Protein AF-A0A200PPF2-F1 (afdb_monomer_lite)

Foldseek 3Di:
DVVLVVVCVVLDQQPRADVVGDHLVNLLVVLVVVVVVVLVCLVVQVVHPPPDRDSDDDDDDDDFQSNVLSNVCNLVVNDSVVSRVDDGDDVVDDWDFDQDPPRRTDIDDPPDPDDDDD

Secondary structure (DSSP, 8-state):
-HHHHHHHHHHHHHH---TTS--HHHHHHHHHHHHHHHHHHHHTTTTS-TT---S---------HHHHHHHHHHHHT--HHHHHHPPPPPTT---EEEE-GGG-EEEE--SS------

InterPro domains:
  IPR013078 Histidine phosphatase superfamily, clade-1 [PF00300] (15-98)
  IPR029033 Histidine phosphatase superfamily [G3DSA:3.40.50.1240] (3-109)
  IPR029033 Histidine phosphatase superfamily [SSF53254] (8-103)
  IPR052765 Phosphoglycerate Mutase-Related [PTHR46192] (1-106)

Structure (mmCIF, N/CA/C/O backbone):
data_AF-A0A200PPF2-F1
#
_entry.id   AF-A0A200PPF2-F1
#
loop_
_atom_site.group_PDB
_atom_site.id
_atom_site.type_symbol
_atom_site.label_atom_id
_atom_site.label_alt_id
_atom_site.label_comp_id
_atom_site.label_asym_id
_atom_site.label_entity_id
_atom_site.label_seq_id
_atom_site.pdbx_PDB_ins_code
_atom_site.Cartn_x
_atom_site.Cartn_y
_atom_site.Cartn_z
_atom_site.occupancy
_atom_site.B_iso_or_equiv
_atom_site.auth_seq_id
_atom_site.auth_comp_id
_atom_site.auth_asym_id
_atom_site.auth_atom_id
_atom_site.pdbx_PDB_model_num
ATOM 1 N N . MET A 1 1 ? 17.476 10.120 -19.558 1.00 60.03 1 MET A N 1
ATOM 2 C CA . MET A 1 1 ? 16.113 9.885 -20.092 1.00 60.03 1 MET A CA 1
ATOM 3 C C . MET A 1 1 ? 15.956 8.636 -20.979 1.00 60.03 1 MET A C 1
ATOM 5 O O . MET A 1 1 ? 15.145 7.787 -20.629 1.00 60.03 1 MET A O 1
ATOM 9 N N . ARG A 1 2 ? 16.671 8.467 -22.114 1.00 66.75 2 ARG A N 1
ATOM 10 C CA . ARG A 1 2 ? 16.502 7.268 -22.987 1.00 66.75 2 ARG A CA 1
ATOM 11 C C . ARG A 1 2 ? 16.983 5.960 -22.341 1.00 66.75 2 ARG A C 1
ATOM 13 O O . ARG A 1 2 ? 16.268 4.966 -22.406 1.00 66.75 2 ARG A O 1
ATOM 20 N N . VAL A 1 3 ? 18.142 5.983 -21.677 1.00 74.00 3 VAL A N 1
ATOM 21 C CA . VAL A 1 3 ? 18.715 4.805 -20.996 1.00 74.00 3 VAL A CA 1
ATOM 22 C C . VAL A 1 3 ? 17.845 4.370 -19.814 1.00 74.00 3 VAL A C 1
ATOM 24 O O . VAL A 1 3 ? 17.480 3.208 -19.718 1.00 74.00 3 VAL A O 1
ATOM 27 N N . GLU A 1 4 ? 17.413 5.304 -18.964 1.00 73.88 4 GLU A N 1
ATOM 28 C CA . GLU A 1 4 ? 16.545 5.002 -17.811 1.00 73.88 4 GLU A CA 1
ATOM 29 C C . GLU A 1 4 ? 15.194 4.429 -18.241 1.00 73.88 4 GLU A C 1
ATOM 31 O O . GLU A 1 4 ? 14.691 3.495 -17.625 1.00 73.88 4 GLU A O 1
ATOM 36 N N . LYS A 1 5 ? 14.610 4.949 -19.330 1.00 75.44 5 LYS A N 1
ATOM 37 C CA . LYS A 1 5 ? 13.353 4.422 -19.870 1.00 75.44 5 LYS A CA 1
ATOM 38 C C . LYS A 1 5 ? 13.526 2.996 -20.397 1.00 75.44 5 LYS A C 1
ATOM 40 O O . LYS A 1 5 ? 12.653 2.171 -20.151 1.00 75.44 5 LYS A O 1
ATOM 45 N N . ALA A 1 6 ? 14.642 2.698 -21.067 1.00 79.44 6 ALA A N 1
ATOM 46 C CA . ALA A 1 6 ? 14.958 1.348 -21.533 1.00 79.44 6 ALA A CA 1
ATOM 47 C C . ALA A 1 6 ? 15.174 0.377 -20.361 1.00 79.44 6 ALA A C 1
ATOM 49 O O . ALA A 1 6 ? 14.581 -0.698 -20.337 1.00 79.44 6 ALA A O 1
ATOM 50 N N . MET A 1 7 ? 15.933 0.790 -19.344 1.00 80.56 7 MET A N 1
ATOM 51 C CA . MET A 1 7 ? 16.156 -0.010 -18.136 1.00 80.56 7 MET A CA 1
ATOM 52 C C . MET A 1 7 ? 14.847 -0.250 -17.373 1.00 80.56 7 MET A C 1
ATOM 54 O O . MET A 1 7 ? 14.571 -1.366 -16.949 1.00 80.56 7 MET A O 1
ATOM 58 N N . ARG A 1 8 ? 13.976 0.757 -17.263 1.00 81.88 8 ARG A N 1
ATOM 59 C CA . ARG A 1 8 ? 12.661 0.606 -16.626 1.00 81.88 8 ARG A CA 1
ATOM 60 C C . ARG A 1 8 ? 11.738 -0.364 -17.367 1.00 81.88 8 ARG A C 1
ATOM 62 O O . ARG A 1 8 ? 10.916 -1.011 -16.729 1.00 81.88 8 ARG A O 1
ATOM 69 N N . ILE A 1 9 ? 11.850 -0.448 -18.692 1.00 82.19 9 ILE A N 1
ATOM 70 C CA . ILE A 1 9 ? 11.124 -1.447 -19.487 1.00 82.19 9 ILE A CA 1
ATOM 71 C C . ILE A 1 9 ? 11.708 -2.843 -19.239 1.00 82.19 9 ILE A C 1
ATOM 73 O O . ILE A 1 9 ? 10.944 -3.785 -19.078 1.00 82.19 9 ILE A O 1
ATOM 77 N N . LEU A 1 10 ? 13.036 -2.962 -19.151 1.00 85.06 10 LEU A N 1
ATOM 78 C CA . LEU A 1 10 ? 13.722 -4.236 -18.926 1.00 85.06 10 LEU A CA 1
ATOM 79 C C . LEU A 1 10 ? 13.427 -4.844 -17.545 1.00 85.06 10 LEU A C 1
ATOM 81 O O . LEU A 1 10 ? 13.129 -6.029 -17.453 1.00 85.06 10 LEU A O 1
ATOM 85 N N . TYR A 1 11 ? 13.509 -4.044 -16.478 1.00 84.56 11 TYR A N 1
ATOM 86 C CA . TYR A 1 11 ? 13.336 -4.515 -15.094 1.00 84.56 11 TYR A CA 1
ATOM 87 C C . TYR A 1 11 ? 11.889 -4.445 -14.587 1.00 84.56 11 TYR A C 1
ATOM 89 O O . TYR A 1 11 ? 11.590 -4.949 -13.505 1.00 84.56 11 TYR A O 1
ATOM 97 N N . GLY A 1 12 ? 10.992 -3.803 -15.334 1.00 87.12 12 GLY A N 1
ATOM 98 C CA . GLY A 1 12 ? 9.626 -3.545 -14.893 1.00 87.12 12 GLY A CA 1
ATOM 99 C C . GLY A 1 12 ? 9.516 -2.366 -13.921 1.00 87.12 12 GLY A C 1
ATOM 100 O O . GLY A 1 12 ? 10.476 -1.906 -13.296 1.00 87.12 12 GLY A O 1
ATOM 101 N N . ARG A 1 13 ? 8.298 -1.838 -13.785 1.00 86.69 13 ARG A N 1
ATOM 102 C CA . ARG A 1 13 ? 8.007 -0.652 -12.961 1.00 86.69 13 ARG A CA 1
ATOM 103 C C . ARG A 1 13 ? 8.113 -0.944 -11.469 1.00 86.69 13 ARG A C 1
ATOM 105 O O . ARG A 1 13 ? 8.259 0.005 -10.704 1.00 86.69 13 ARG A O 1
ATOM 112 N N . PHE A 1 14 ? 7.987 -2.209 -11.072 1.00 92.62 14 PHE A N 1
ATOM 113 C CA . PHE A 1 14 ? 8.040 -2.596 -9.668 1.00 92.62 14 PHE A CA 1
ATOM 114 C C . PHE A 1 14 ? 9.476 -2.673 -9.129 1.00 92.62 14 PHE A C 1
ATOM 116 O O . PHE A 1 14 ? 9.763 -2.112 -8.072 1.00 92.62 14 PHE A O 1
ATOM 123 N N . PHE A 1 15 ? 10.384 -3.308 -9.877 1.00 93.69 15 PHE A N 1
ATOM 124 C CA . PHE A 1 15 ? 11.761 -3.556 -9.435 1.00 93.69 15 PHE A CA 1
ATOM 125 C C . PHE A 1 15 ? 12.758 -2.481 -9.862 1.00 93.69 15 PHE A C 1
ATOM 127 O O . PHE A 1 15 ? 13.824 -2.364 -9.261 1.00 93.69 15 PHE A O 1
ATOM 134 N N . TYR A 1 16 ? 12.446 -1.683 -10.888 1.00 92.31 16 TYR A N 1
ATOM 135 C CA . TYR A 1 16 ? 13.377 -0.657 -11.339 1.00 92.31 16 TYR A CA 1
ATOM 136 C C . TYR A 1 16 ? 13.610 0.409 -10.262 1.00 92.31 16 TYR A C 1
ATOM 138 O O . TYR A 1 16 ? 12.676 1.078 -9.813 1.00 92.31 16 TYR A O 1
ATOM 146 N N . ARG A 1 17 ? 14.881 0.596 -9.898 1.00 91.62 17 ARG A N 1
ATOM 147 C CA . ARG A 1 17 ? 15.349 1.610 -8.954 1.00 91.62 17 ARG A CA 1
ATOM 148 C C . ARG A 1 17 ? 16.050 2.734 -9.710 1.00 91.62 17 ARG A C 1
ATOM 150 O O . ARG A 1 17 ? 17.009 2.492 -10.440 1.00 91.62 17 ARG A O 1
ATOM 157 N N . PHE A 1 18 ? 15.580 3.966 -9.529 1.00 87.19 18 PHE A N 1
ATOM 158 C CA . PHE A 1 18 ? 16.268 5.137 -10.079 1.00 87.19 18 PHE A CA 1
ATOM 159 C C . PHE A 1 18 ? 17.603 5.375 -9.354 1.00 87.19 18 PHE A C 1
ATOM 161 O O . PHE A 1 18 ? 17.700 5.064 -8.163 1.00 87.19 18 PHE A O 1
ATOM 168 N N . PRO A 1 19 ? 18.621 5.956 -10.021 1.00 90.50 19 PRO A N 1
ATOM 169 C CA . PRO A 1 19 ? 19.851 6.376 -9.351 1.00 90.50 19 PRO A CA 1
ATOM 170 C C . PRO A 1 19 ? 19.535 7.277 -8.151 1.00 90.50 19 PRO A C 1
ATOM 172 O O . PRO A 1 19 ? 18.794 8.247 -8.292 1.00 90.50 19 PRO A O 1
ATOM 175 N N . ASN A 1 20 ? 20.062 6.933 -6.971 1.00 90.44 20 ASN A N 1
ATOM 176 C CA . ASN A 1 20 ? 19.784 7.598 -5.684 1.00 90.44 20 ASN A CA 1
ATOM 177 C C . ASN A 1 20 ? 18.301 7.636 -5.263 1.00 90.44 20 ASN A C 1
ATOM 179 O O . ASN A 1 20 ? 17.946 8.330 -4.315 1.00 90.44 20 ASN A O 1
ATOM 183 N N . GLY A 1 21 ? 17.435 6.901 -5.960 1.00 89.94 21 GLY A N 1
ATOM 184 C CA . GLY A 1 21 ? 16.018 6.785 -5.659 1.00 89.94 21 GLY A CA 1
ATOM 185 C C . GLY A 1 21 ? 15.665 5.424 -5.077 1.00 89.94 21 GLY A C 1
ATOM 186 O O . GLY A 1 21 ? 16.523 4.649 -4.642 1.00 89.94 21 GLY A O 1
ATOM 187 N N . GLU A 1 22 ? 14.372 5.133 -5.119 1.00 92.12 22 GLU A N 1
ATOM 188 C CA . GLU A 1 22 ? 13.776 3.903 -4.614 1.00 92.12 22 GLU A CA 1
ATOM 189 C C . GLU A 1 22 ? 12.965 3.214 -5.711 1.00 92.12 22 GLU A C 1
ATOM 191 O O . GLU A 1 22 ? 12.452 3.855 -6.634 1.00 92.12 22 GLU A O 1
ATOM 196 N N . SER A 1 23 ? 12.868 1.895 -5.608 1.00 94.62 23 SER A N 1
ATOM 197 C CA . SER A 1 23 ? 11.953 1.067 -6.388 1.00 94.62 23 SER A CA 1
ATOM 198 C C . SER A 1 23 ? 10.601 0.943 -5.681 1.00 94.62 23 SER A C 1
ATOM 200 O O . SER A 1 23 ? 10.465 1.245 -4.494 1.00 94.62 23 SER A O 1
ATOM 202 N N . ALA A 1 24 ? 9.577 0.458 -6.385 1.00 94.81 24 ALA A N 1
ATOM 203 C CA . ALA A 1 24 ? 8.304 0.152 -5.732 1.00 94.81 24 ALA A CA 1
ATOM 204 C C . ALA A 1 24 ? 8.429 -1.031 -4.754 1.00 94.81 24 ALA A C 1
ATOM 206 O O . ALA A 1 24 ? 7.665 -1.095 -3.793 1.00 94.81 24 ALA A O 1
ATOM 207 N N . ALA A 1 25 ? 9.399 -1.927 -4.968 1.00 95.88 25 ALA A N 1
ATOM 208 C CA . ALA A 1 25 ? 9.737 -2.991 -4.027 1.00 95.88 25 ALA A CA 1
ATOM 209 C C . ALA A 1 25 ? 10.264 -2.430 -2.693 1.00 95.88 25 ALA A C 1
ATOM 211 O O . ALA A 1 25 ? 9.773 -2.822 -1.639 1.00 95.88 25 ALA A O 1
ATOM 212 N N . ASP A 1 26 ? 11.151 -1.427 -2.729 1.00 96.06 26 ASP A N 1
ATOM 213 C CA . ASP A 1 26 ? 11.629 -0.752 -1.509 1.00 96.06 26 ASP A CA 1
ATOM 214 C C . ASP A 1 26 ? 10.456 -0.119 -0.722 1.00 96.06 26 ASP A C 1
ATOM 216 O O . ASP A 1 26 ? 10.399 -0.161 0.510 1.00 96.06 26 ASP A O 1
ATOM 220 N N . VAL A 1 27 ? 9.472 0.441 -1.439 1.00 95.75 27 VAL A N 1
ATOM 221 C CA . VAL A 1 27 ? 8.244 0.993 -0.838 1.00 95.75 27 VAL A CA 1
ATOM 222 C C . VAL A 1 27 ? 7.361 -0.119 -0.258 1.00 95.75 27 VAL A C 1
ATOM 224 O O . VAL A 1 27 ? 6.754 0.070 0.796 1.00 95.75 27 VAL A O 1
ATOM 227 N N . TYR A 1 28 ? 7.283 -1.278 -0.916 1.00 96.38 28 TYR A N 1
ATOM 228 C CA . TYR A 1 28 ? 6.482 -2.427 -0.481 1.00 96.38 28 TYR A CA 1
ATOM 229 C C . TYR A 1 28 ? 6.936 -2.961 0.883 1.00 96.38 28 TYR A C 1
ATOM 231 O O . TYR A 1 28 ? 6.095 -3.262 1.741 1.00 96.38 28 TYR A O 1
ATOM 239 N N . ASP A 1 29 ? 8.245 -3.007 1.123 1.00 95.62 29 ASP A N 1
ATOM 240 C CA . ASP A 1 29 ? 8.803 -3.427 2.411 1.00 95.62 29 ASP A CA 1
ATOM 241 C C . ASP A 1 29 ? 8.415 -2.455 3.533 1.00 95.62 29 ASP A C 1
ATOM 243 O O . ASP A 1 29 ? 7.930 -2.871 4.588 1.00 95.62 29 ASP A O 1
ATOM 247 N N . ARG A 1 30 ? 8.491 -1.142 3.286 1.00 95.31 30 ARG A N 1
ATOM 248 C CA . ARG A 1 30 ? 8.059 -0.136 4.273 1.00 95.31 30 ARG A CA 1
ATOM 249 C C . ARG A 1 30 ? 6.564 -0.177 4.555 1.00 95.31 30 ARG A C 1
ATOM 251 O O . ARG A 1 30 ? 6.144 -0.055 5.703 1.00 95.31 30 ARG A O 1
ATOM 258 N N . ILE A 1 31 ? 5.756 -0.373 3.517 1.00 95.69 31 ILE A N 1
ATOM 259 C CA . ILE A 1 31 ? 4.306 -0.529 3.655 1.00 95.69 31 ILE A CA 1
ATOM 260 C C . ILE A 1 31 ? 3.960 -1.776 4.473 1.00 95.69 31 ILE A C 1
ATOM 262 O O . ILE A 1 31 ? 2.975 -1.765 5.213 1.00 95.69 31 ILE A O 1
ATOM 266 N N . THR A 1 32 ? 4.769 -2.835 4.385 1.00 94.75 32 THR A N 1
ATOM 267 C CA . THR A 1 32 ? 4.587 -4.035 5.207 1.00 94.75 32 THR A CA 1
ATOM 268 C C . THR A 1 32 ? 4.729 -3.716 6.692 1.00 94.75 32 THR A C 1
ATOM 270 O O . THR A 1 32 ? 3.805 -4.024 7.446 1.00 94.75 32 THR A O 1
ATOM 273 N N . GLY A 1 33 ? 5.803 -3.023 7.082 1.00 94.81 33 GLY A N 1
ATOM 274 C CA . GLY A 1 33 ? 5.997 -2.588 8.468 1.00 94.81 33 GLY A CA 1
ATOM 275 C C . GLY A 1 33 ? 4.902 -1.628 8.941 1.00 94.81 33 GLY A C 1
ATOM 276 O O . GLY A 1 33 ? 4.295 -1.850 9.986 1.00 94.81 33 GLY A O 1
ATOM 277 N N . PHE A 1 34 ? 4.560 -0.619 8.130 1.00 93.75 34 PHE A N 1
ATOM 278 C CA . PHE A 1 34 ? 3.476 0.320 8.442 1.00 93.75 34 PHE A CA 1
ATOM 279 C C . PHE A 1 34 ? 2.151 -0.394 8.740 1.00 93.75 34 PHE A C 1
ATOM 281 O O . PHE A 1 34 ? 1.486 -0.079 9.724 1.00 93.75 34 PHE A O 1
ATOM 288 N N . ARG A 1 35 ? 1.767 -1.372 7.911 1.00 91.44 35 ARG A N 1
ATOM 289 C CA . ARG A 1 35 ? 0.512 -2.118 8.076 1.00 91.44 35 ARG A CA 1
ATOM 290 C C . ARG A 1 35 ? 0.478 -2.899 9.391 1.00 91.44 35 ARG A C 1
ATOM 292 O O . ARG A 1 35 ? -0.570 -2.965 10.028 1.00 91.44 35 ARG A O 1
ATOM 299 N N . GLU A 1 36 ? 1.595 -3.511 9.770 1.00 92.56 36 GLU A N 1
ATOM 300 C CA . GLU A 1 36 ? 1.709 -4.288 11.008 1.00 92.56 36 GLU A CA 1
ATOM 301 C C . GLU A 1 36 ? 1.599 -3.387 12.238 1.00 92.56 36 GLU A C 1
ATOM 303 O O . GLU A 1 36 ? 0.791 -3.668 13.124 1.00 92.56 36 GLU A O 1
ATOM 308 N N . THR A 1 37 ? 2.317 -2.261 12.249 1.00 93.50 37 THR A N 1
ATOM 309 C CA . THR A 1 37 ? 2.220 -1.270 13.330 1.00 93.50 37 THR A CA 1
ATOM 310 C C . THR A 1 37 ? 0.822 -0.668 13.418 1.00 93.50 37 THR A C 1
ATOM 312 O O . THR A 1 37 ? 0.252 -0.621 14.504 1.00 93.50 37 THR A O 1
ATOM 315 N N . LEU A 1 38 ? 0.225 -0.282 12.285 1.00 90.69 38 LEU A N 1
ATOM 316 C CA . LEU A 1 38 ? -1.131 0.265 12.248 1.00 90.69 38 LEU A CA 1
ATOM 317 C C . LEU A 1 38 ? -2.138 -0.723 12.836 1.00 90.69 38 LEU A C 1
ATOM 319 O O . LEU A 1 38 ? -2.969 -0.342 13.655 1.00 90.69 38 LEU A O 1
ATOM 323 N N . ARG A 1 39 ? -2.059 -2.002 12.453 1.00 87.81 39 ARG A N 1
ATOM 324 C CA . ARG A 1 39 ? -2.951 -3.028 12.996 1.00 87.81 39 ARG A CA 1
ATOM 325 C C . ARG A 1 39 ? -2.770 -3.193 14.506 1.00 87.81 39 ARG A C 1
ATOM 327 O O . ARG A 1 39 ? -3.769 -3.247 15.216 1.00 87.81 39 ARG A O 1
ATOM 334 N N . ALA A 1 40 ? -1.529 -3.234 14.985 1.00 90.88 40 ALA A N 1
ATOM 335 C CA . ALA A 1 40 ? -1.235 -3.350 16.410 1.00 90.88 40 ALA A CA 1
ATOM 336 C C . ALA A 1 40 ? -1.762 -2.145 17.209 1.00 90.88 40 ALA A C 1
ATOM 338 O O . ALA A 1 40 ? -2.409 -2.331 18.237 1.00 90.88 40 ALA A O 1
ATOM 339 N N . ASP A 1 41 ? -1.556 -0.923 16.711 1.00 90.75 41 ASP A N 1
ATOM 340 C CA . ASP A 1 41 ? -2.044 0.303 17.349 1.00 90.75 41 ASP A CA 1
ATOM 341 C C . ASP A 1 41 ? -3.583 0.338 17.430 1.00 90.75 41 ASP A C 1
ATOM 343 O O . ASP A 1 41 ? -4.151 0.790 18.429 1.00 90.75 41 ASP A O 1
ATOM 347 N N . ILE A 1 42 ? -4.271 -0.182 16.408 1.00 88.31 42 ILE A N 1
ATOM 348 C CA . ILE A 1 42 ? -5.732 -0.350 16.420 1.00 88.31 42 ILE A CA 1
ATOM 349 C C . ILE A 1 42 ? -6.149 -1.357 17.493 1.00 88.31 42 ILE A C 1
ATOM 351 O O . ILE A 1 42 ? -7.054 -1.070 18.276 1.00 88.31 42 ILE A O 1
ATOM 355 N N . ASP A 1 43 ? -5.475 -2.505 17.560 1.00 87.38 43 ASP A N 1
ATOM 356 C CA . ASP A 1 43 ? -5.825 -3.599 18.471 1.00 87.38 43 ASP A CA 1
ATOM 357 C C . ASP A 1 43 ? -5.631 -3.227 19.949 1.00 87.38 43 ASP A C 1
ATOM 359 O O . ASP A 1 43 ? -6.432 -3.621 20.799 1.00 87.38 43 ASP A O 1
ATOM 363 N N . ILE A 1 44 ? -4.625 -2.408 20.274 1.00 89.56 44 ILE A N 1
ATOM 364 C CA . ILE A 1 44 ? -4.432 -1.903 21.645 1.00 89.56 44 ILE A CA 1
ATOM 365 C C . ILE A 1 44 ? -5.374 -0.740 22.001 1.00 89.56 44 ILE A C 1
ATOM 367 O O . ILE A 1 44 ? -5.445 -0.345 23.170 1.00 89.56 44 ILE A O 1
ATOM 371 N N . GLY A 1 45 ? -6.118 -0.212 21.023 1.00 88.69 45 GLY A N 1
ATOM 372 C CA . GLY A 1 45 ? -7.024 0.924 21.188 1.00 88.69 45 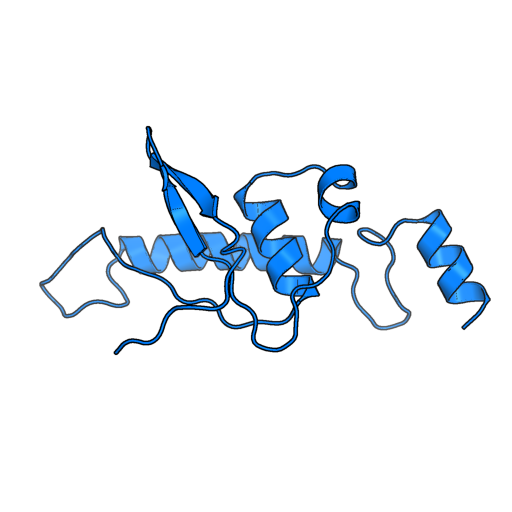GLY A CA 1
ATOM 373 C C . GLY A 1 45 ? -6.308 2.273 21.270 1.00 88.69 45 GLY A C 1
ATOM 374 O O . GLY A 1 45 ? -6.825 3.187 21.903 1.00 88.69 45 GLY A O 1
ATOM 375 N N . ARG A 1 46 ? -5.126 2.418 20.649 1.00 88.94 46 ARG A N 1
ATOM 376 C CA . ARG A 1 46 ? -4.298 3.639 20.721 1.00 88.94 46 ARG A CA 1
ATOM 377 C C . ARG A 1 46 ? -5.040 4.900 20.280 1.00 88.94 46 ARG A C 1
ATOM 379 O O . ARG A 1 46 ? -4.791 5.979 20.807 1.00 88.94 46 ARG A O 1
ATOM 386 N N . PHE A 1 47 ? -5.918 4.763 19.290 1.00 88.00 47 PHE A N 1
ATOM 387 C CA . PHE A 1 47 ? -6.644 5.874 18.670 1.00 88.00 47 PHE A CA 1
ATOM 388 C C . PHE A 1 47 ? -8.015 6.132 19.305 1.00 88.00 47 PHE A C 1
ATOM 390 O O . PHE A 1 47 ? -8.846 6.809 18.706 1.00 88.00 47 PHE A O 1
ATOM 397 N N . GLN A 1 48 ? -8.283 5.560 20.481 1.00 86.38 48 GLN A N 1
ATOM 398 C CA . GLN A 1 48 ? -9.602 5.584 21.105 1.00 86.38 48 GLN A CA 1
ATOM 399 C C . GLN A 1 48 ? -9.525 6.117 22.539 1.00 86.38 48 GLN A C 1
ATOM 401 O O . GLN A 1 48 ? -8.488 5.967 23.192 1.00 86.38 48 GLN A O 1
ATOM 406 N N . PRO A 1 49 ? -10.601 6.742 23.053 1.00 86.00 49 PRO A N 1
ATOM 407 C CA . PRO A 1 49 ? -10.636 7.211 24.430 1.00 86.00 49 PRO A CA 1
ATOM 408 C C . PRO A 1 49 ? -10.393 6.070 25.434 1.00 86.00 49 PRO A C 1
ATOM 410 O O . PRO A 1 49 ? -10.874 4.949 25.226 1.00 86.00 49 PRO A O 1
ATOM 413 N N . PRO A 1 50 ? -9.703 6.335 26.560 1.00 84.69 50 PRO A N 1
ATOM 414 C CA . PRO A 1 50 ? -9.532 5.345 27.616 1.00 84.69 50 PRO A CA 1
ATOM 415 C C . PRO A 1 50 ? -10.878 4.761 28.065 1.00 84.69 50 PRO A C 1
ATOM 417 O O . PRO A 1 50 ? -11.836 5.490 28.311 1.00 84.69 50 PRO A O 1
ATOM 420 N N . GLY A 1 51 ? -10.954 3.433 28.166 1.00 81.50 51 GLY A N 1
ATOM 421 C CA . GLY A 1 51 ? -12.167 2.723 28.590 1.00 81.50 51 GLY A CA 1
ATOM 422 C C . GLY A 1 51 ? -13.232 2.525 27.504 1.00 81.50 51 GLY A C 1
ATOM 423 O O . GLY A 1 51 ? -14.194 1.802 27.747 1.00 81.50 51 GLY A O 1
ATOM 424 N N . GLN A 1 52 ? -13.059 3.084 26.301 1.00 80.31 52 GLN A N 1
ATOM 425 C CA . GLN A 1 52 ? -13.972 2.889 25.172 1.00 80.31 52 GLN A CA 1
ATOM 426 C C . GLN A 1 52 ? -13.238 2.189 24.028 1.00 80.31 52 GLN A C 1
ATOM 428 O O . GLN A 1 52 ? -12.623 2.833 23.186 1.00 80.31 52 GLN A O 1
ATOM 433 N N . ARG A 1 53 ? -13.283 0.851 24.018 1.00 80.88 53 ARG A N 1
ATOM 434 C CA . ARG A 1 53 ? -12.710 0.035 22.939 1.00 80.88 53 ARG A CA 1
ATOM 435 C C . ARG A 1 53 ? -13.789 -0.389 21.949 1.00 80.88 53 ARG A C 1
ATOM 437 O O . ARG A 1 53 ? -14.712 -1.116 22.300 1.00 80.88 53 ARG A O 1
ATOM 444 N N . ASN A 1 54 ? -13.619 0.010 20.701 1.00 80.56 54 ASN A N 1
ATOM 445 C CA . ASN A 1 54 ? -14.399 -0.386 19.548 1.00 80.56 54 ASN A CA 1
ATOM 446 C C . ASN A 1 54 ? -13.452 -0.924 18.458 1.00 80.56 54 ASN A C 1
ATOM 448 O O . ASN A 1 54 ? -12.676 -0.160 17.885 1.00 80.56 54 ASN A O 1
ATOM 452 N N . PRO A 1 55 ? -13.497 -2.224 18.131 1.00 73.56 55 PRO A N 1
ATOM 453 C CA . PRO A 1 55 ? -12.660 -2.789 17.073 1.00 73.56 55 PRO A CA 1
ATOM 454 C C . PRO A 1 55 ? -13.063 -2.314 15.665 1.00 73.56 55 PRO A C 1
ATOM 456 O O . PRO A 1 55 ? -12.278 -2.448 14.726 1.00 73.56 55 PRO A O 1
ATOM 459 N N . ASN A 1 56 ? -14.268 -1.760 15.506 1.00 78.44 56 ASN A N 1
ATOM 460 C CA . ASN A 1 56 ? -14.789 -1.273 14.236 1.00 78.44 56 ASN A CA 1
ATOM 461 C C . ASN A 1 56 ? -14.432 0.204 14.066 1.00 78.44 56 ASN A C 1
ATOM 463 O O . ASN A 1 56 ? -15.131 1.089 14.561 1.00 78.44 56 ASN A O 1
ATOM 467 N N . MET A 1 57 ? -13.340 0.458 13.348 1.00 80.94 57 MET A N 1
ATOM 468 C CA . MET A 1 57 ? -12.869 1.803 13.041 1.00 80.94 57 MET A CA 1
ATOM 469 C C . MET A 1 57 ? -12.699 1.987 11.535 1.00 80.94 57 MET A C 1
ATOM 471 O O . MET A 1 57 ? -12.197 1.103 10.841 1.00 80.94 57 MET A O 1
ATOM 475 N N . ASN A 1 58 ? -13.085 3.165 11.050 1.00 87.31 58 ASN A N 1
ATOM 476 C CA . ASN A 1 58 ? -12.813 3.590 9.684 1.00 87.31 58 ASN A CA 1
ATOM 477 C C . ASN A 1 58 ? -11.443 4.269 9.623 1.00 87.31 58 ASN A C 1
ATOM 479 O O . ASN A 1 58 ? -11.101 5.074 10.487 1.00 87.31 58 ASN A O 1
ATOM 483 N N . LEU A 1 59 ? -10.664 3.947 8.594 1.00 88.19 59 LEU A N 1
ATOM 484 C CA . LEU A 1 59 ? -9.336 4.507 8.371 1.00 88.19 59 LEU A CA 1
ATOM 485 C C . LEU A 1 59 ? -9.333 5.314 7.079 1.00 88.19 59 LEU A C 1
ATOM 487 O O . LEU A 1 59 ? -9.800 4.834 6.047 1.00 88.19 59 LEU A O 1
ATOM 491 N N . VAL A 1 60 ? -8.739 6.503 7.129 1.00 92.12 60 VAL A N 1
ATOM 492 C CA . VAL A 1 60 ? -8.457 7.317 5.944 1.00 92.12 60 VAL A CA 1
ATOM 493 C C . VAL A 1 60 ? -6.944 7.395 5.778 1.00 92.12 60 VAL A C 1
ATOM 495 O O . VAL A 1 60 ? -6.240 7.867 6.668 1.00 92.12 60 VAL A O 1
ATOM 498 N N . ILE A 1 61 ? -6.437 6.907 4.645 1.00 91.31 61 ILE A N 1
ATOM 499 C CA . ILE A 1 61 ? -5.008 6.929 4.313 1.00 91.31 61 ILE A CA 1
ATOM 500 C C . ILE A 1 61 ? -4.801 7.918 3.169 1.00 91.31 61 ILE A C 1
ATOM 502 O O . ILE A 1 61 ? -5.240 7.675 2.047 1.00 91.31 61 ILE A O 1
ATOM 506 N N . VAL A 1 62 ? -4.097 9.014 3.446 1.00 93.94 62 VAL A N 1
ATOM 507 C CA . VAL A 1 62 ? -3.732 10.025 2.444 1.00 93.94 62 VAL A CA 1
ATOM 508 C C . VAL A 1 62 ? -2.268 9.830 2.060 1.00 93.94 62 VAL A C 1
ATOM 510 O O . VAL A 1 62 ? -1.387 9.834 2.918 1.00 93.94 62 VAL A O 1
ATOM 513 N N . SER A 1 63 ? -1.994 9.609 0.773 1.00 92.94 63 SER A N 1
ATOM 514 C CA . SER A 1 63 ? -0.636 9.365 0.277 1.00 92.94 63 SER A CA 1
ATOM 515 C C . SER A 1 63 ? -0.511 9.665 -1.224 1.00 92.94 63 SER A C 1
ATOM 517 O O . SER A 1 63 ? -1.388 10.276 -1.828 1.00 92.94 63 SER A O 1
ATOM 519 N N . HIS A 1 64 ? 0.592 9.234 -1.838 1.00 91.19 64 HIS A N 1
ATOM 520 C CA . HIS A 1 64 ? 0.887 9.422 -3.257 1.00 91.19 64 HIS A CA 1
ATOM 521 C C . HIS A 1 64 ? 0.438 8.226 -4.107 1.00 91.19 64 HIS A C 1
ATOM 523 O O . HIS A 1 64 ? 0.366 7.095 -3.627 1.00 91.19 64 HIS A O 1
ATOM 529 N N . GLY A 1 65 ? 0.215 8.451 -5.407 1.00 89.62 65 GLY A N 1
ATOM 530 C CA . GLY A 1 65 ? -0.324 7.433 -6.318 1.00 89.62 65 GLY A CA 1
ATOM 531 C C . GLY A 1 65 ? 0.478 6.125 -6.373 1.00 89.62 65 GLY A C 1
ATOM 532 O O . GLY A 1 65 ? -0.117 5.050 -6.372 1.00 89.62 65 GLY A O 1
ATOM 533 N N . LEU A 1 66 ? 1.818 6.189 -6.367 1.00 91.25 66 LEU A N 1
ATOM 534 C CA . LEU A 1 66 ? 2.655 4.983 -6.308 1.00 91.25 66 LEU A CA 1
ATOM 535 C C . LEU A 1 66 ? 2.466 4.242 -4.979 1.00 91.25 66 LEU A C 1
ATOM 537 O O . LEU A 1 66 ? 2.209 3.041 -4.978 1.00 91.25 66 LEU A O 1
ATOM 541 N N . THR A 1 67 ? 2.549 4.963 -3.861 1.00 93.31 67 THR A N 1
ATOM 542 C CA . THR A 1 67 ? 2.422 4.400 -2.514 1.00 93.31 67 THR A CA 1
ATOM 543 C C . THR A 1 67 ? 1.062 3.746 -2.301 1.00 93.3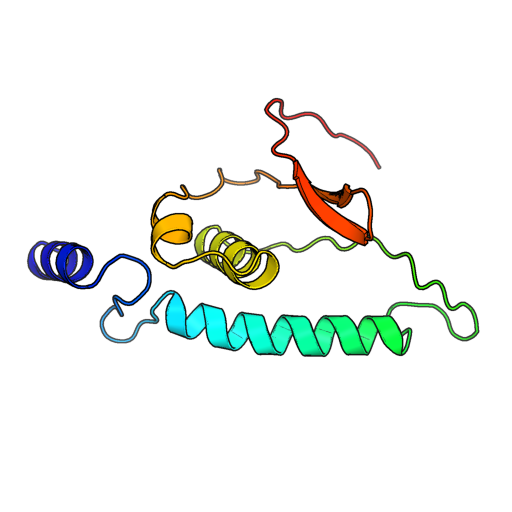1 67 THR A C 1
ATOM 545 O O . THR A 1 67 ? 1.007 2.631 -1.794 1.00 93.31 67 THR A O 1
ATOM 548 N N . LEU A 1 68 ? -0.029 4.372 -2.753 1.00 92.88 68 LEU A N 1
ATOM 549 C CA . LEU A 1 68 ? -1.376 3.798 -2.662 1.00 92.88 68 LEU A CA 1
ATOM 550 C C . LEU A 1 68 ? -1.510 2.512 -3.489 1.00 92.88 68 LEU A C 1
ATOM 552 O O . LEU A 1 68 ? -2.089 1.535 -3.023 1.00 92.88 68 LEU A O 1
ATOM 556 N N . ARG A 1 69 ? -0.924 2.453 -4.690 1.00 92.56 69 ARG A N 1
ATOM 557 C CA . ARG A 1 69 ? -0.911 1.213 -5.485 1.00 92.56 69 ARG A CA 1
ATOM 558 C C . ARG A 1 69 ? -0.115 0.099 -4.812 1.00 92.56 69 ARG A C 1
ATOM 560 O O . ARG A 1 69 ? -0.546 -1.050 -4.833 1.00 92.56 69 ARG A O 1
ATOM 567 N N . VAL A 1 70 ? 1.034 0.431 -4.223 1.00 94.94 70 VAL A N 1
ATOM 568 C CA . VAL A 1 70 ? 1.862 -0.525 -3.472 1.00 94.94 70 VAL A CA 1
ATOM 569 C C . VAL A 1 70 ? 1.137 -0.989 -2.206 1.00 94.94 70 VAL A C 1
ATOM 571 O O . VAL A 1 70 ? 1.153 -2.178 -1.897 1.00 94.94 70 VAL A O 1
ATOM 574 N N . PHE A 1 71 ? 0.423 -0.090 -1.523 1.00 94.06 71 PHE A N 1
ATOM 575 C CA . PHE A 1 71 ? -0.455 -0.427 -0.404 1.00 94.06 71 PHE A CA 1
ATOM 576 C C . PHE A 1 71 ? -1.515 -1.452 -0.805 1.00 94.06 71 PHE A C 1
ATOM 578 O O . PHE A 1 71 ? -1.645 -2.481 -0.144 1.00 94.06 71 PHE A O 1
ATOM 585 N N . LEU A 1 72 ? -2.211 -1.236 -1.923 1.00 92.06 72 LEU A N 1
ATOM 586 C CA . LEU A 1 72 ? -3.215 -2.177 -2.427 1.00 92.06 72 LEU A CA 1
ATOM 587 C C . LEU A 1 72 ? -2.600 -3.510 -2.842 1.00 92.06 72 LEU A C 1
ATOM 589 O O . LEU A 1 72 ? -3.135 -4.558 -2.485 1.00 92.06 72 LEU A O 1
ATOM 593 N N . MET A 1 73 ? -1.451 -3.486 -3.521 1.00 93.12 73 MET A N 1
ATOM 594 C CA . MET A 1 73 ? -0.710 -4.704 -3.842 1.00 93.12 73 MET A CA 1
ATOM 595 C C . MET A 1 73 ? -0.391 -5.497 -2.573 1.00 93.12 73 MET A C 1
ATOM 597 O O . MET A 1 73 ? -0.645 -6.701 -2.528 1.00 93.12 73 MET A O 1
ATOM 601 N N . ARG A 1 74 ? 0.106 -4.831 -1.521 1.00 93.44 74 ARG A N 1
ATOM 602 C CA . ARG A 1 74 ? 0.407 -5.487 -0.245 1.00 93.44 74 ARG A CA 1
ATOM 603 C C . ARG A 1 74 ? -0.850 -6.008 0.445 1.00 93.44 74 ARG A C 1
ATOM 605 O O . ARG A 1 74 ? -0.823 -7.104 1.003 1.00 93.44 74 ARG A O 1
ATOM 612 N N . TRP A 1 75 ? -1.938 -5.244 0.407 1.00 90.38 75 TRP A N 1
ATOM 613 C CA . TRP A 1 75 ? -3.197 -5.588 1.060 1.00 90.38 75 TRP A CA 1
ATOM 614 C C . TRP A 1 75 ? -3.870 -6.805 0.424 1.00 90.38 75 TRP A C 1
ATOM 616 O O . TRP A 1 75 ? -4.210 -7.765 1.115 1.00 90.38 75 TRP A O 1
ATOM 626 N N . TYR A 1 76 ? -4.011 -6.789 -0.901 1.00 89.25 76 TYR A N 1
ATOM 627 C CA . TYR A 1 76 ? -4.661 -7.850 -1.668 1.00 89.25 76 TYR A CA 1
ATOM 628 C C . TYR A 1 76 ? -3.725 -8.996 -2.049 1.00 89.25 76 TYR A C 1
ATOM 630 O O . TYR A 1 76 ? -4.174 -9.972 -2.648 1.00 89.25 76 TYR A O 1
ATOM 638 N N . LYS A 1 77 ? -2.440 -8.898 -1.682 1.00 90.31 77 LYS A N 1
ATOM 639 C CA . LYS A 1 77 ? -1.389 -9.856 -2.053 1.00 90.31 77 LYS A CA 1
ATOM 640 C C . LYS A 1 77 ? -1.317 -10.054 -3.572 1.00 90.31 77 LYS A C 1
ATOM 642 O O . LYS A 1 77 ? -1.197 -11.179 -4.052 1.00 90.31 77 LYS A O 1
ATOM 647 N N . TRP A 1 78 ? -1.436 -8.961 -4.321 1.00 92.56 78 TRP A N 1
ATOM 648 C CA . TRP A 1 78 ? -1.365 -9.000 -5.778 1.00 92.56 78 TRP A CA 1
ATOM 649 C C . TRP A 1 78 ? 0.036 -9.363 -6.261 1.00 92.56 78 TRP A C 1
ATOM 651 O O . TRP A 1 78 ? 1.040 -9.026 -5.631 1.00 92.56 78 TRP A O 1
ATOM 661 N N . THR A 1 79 ? 0.093 -10.026 -7.413 1.00 92.50 79 THR A N 1
ATOM 662 C CA . THR A 1 79 ? 1.354 -10.295 -8.103 1.00 92.50 79 THR A CA 1
ATOM 663 C C . THR A 1 79 ? 1.940 -9.003 -8.672 1.00 92.50 79 THR A C 1
ATOM 665 O O . THR A 1 79 ? 1.240 -8.004 -8.866 1.00 92.50 79 THR A O 1
ATOM 668 N N . VAL A 1 80 ? 3.237 -9.027 -8.989 1.00 93.81 80 VAL A N 1
ATOM 669 C CA . VAL A 1 80 ? 3.901 -7.907 -9.674 1.00 93.81 80 VAL A CA 1
ATOM 670 C C . VAL A 1 80 ? 3.194 -7.580 -10.989 1.00 93.81 80 VAL A C 1
ATOM 672 O O . VAL A 1 80 ? 2.931 -6.416 -11.266 1.00 93.81 80 VAL A O 1
ATOM 675 N N . GLU A 1 81 ? 2.794 -8.597 -11.752 1.00 89.81 81 GLU A N 1
ATOM 676 C CA . GLU A 1 81 ? 2.062 -8.415 -13.007 1.00 89.81 81 GLU A CA 1
ATOM 677 C C . GLU A 1 81 ? 0.727 -7.680 -12.799 1.00 89.81 81 GLU A C 1
ATOM 679 O O . GLU A 1 81 ? 0.401 -6.749 -13.534 1.00 89.81 81 GLU A O 1
ATOM 684 N N . GLN A 1 82 ? 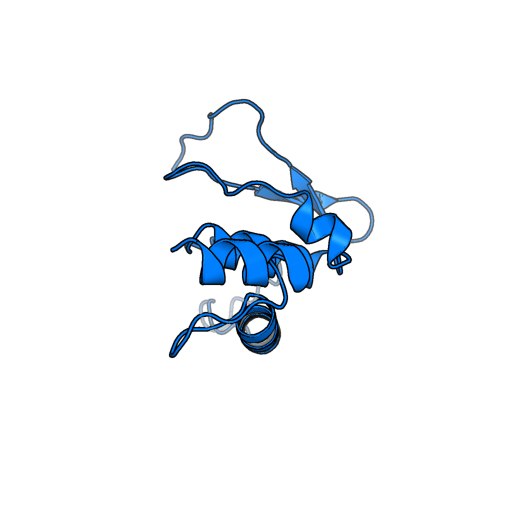-0.038 -8.046 -11.766 1.00 87.75 82 GLN A N 1
ATOM 685 C CA . GLN A 1 82 ? -1.284 -7.357 -11.423 1.00 87.75 82 GLN A CA 1
ATOM 686 C C . GLN A 1 82 ? -1.025 -5.901 -11.021 1.00 87.75 82 GLN A C 1
ATOM 688 O O . GLN A 1 82 ? -1.712 -5.001 -11.505 1.00 87.75 82 GLN A O 1
ATOM 693 N N . PHE A 1 83 ? -0.002 -5.643 -10.201 1.00 89.56 83 PHE A N 1
ATOM 694 C CA . PHE A 1 83 ? 0.410 -4.283 -9.848 1.00 89.56 83 PHE A CA 1
ATOM 695 C C . PHE A 1 83 ? 0.806 -3.462 -11.083 1.00 89.56 83 PHE A C 1
ATOM 697 O O . PHE A 1 83 ? 0.454 -2.283 -11.199 1.00 89.56 83 PHE A O 1
ATOM 704 N N . GLU A 1 84 ? 1.514 -4.075 -12.028 1.00 87.50 84 GLU A N 1
ATOM 705 C CA . GLU A 1 84 ? 1.936 -3.444 -13.272 1.00 87.50 84 GLU A CA 1
ATOM 706 C C . GLU A 1 84 ? 0.800 -3.229 -14.272 1.00 87.50 84 GLU A C 1
ATOM 708 O O . GLU A 1 84 ? 0.987 -2.475 -15.223 1.00 87.50 84 GLU A O 1
ATOM 713 N N . ARG A 1 85 ? -0.393 -3.778 -14.053 1.00 87.44 85 ARG A N 1
ATOM 714 C CA . ARG A 1 85 ? -1.591 -3.417 -14.828 1.00 87.44 85 ARG A CA 1
ATOM 715 C C . ARG A 1 85 ? -2.330 -2.209 -14.251 1.00 87.44 85 ARG A C 1
ATOM 717 O O . ARG A 1 85 ? -3.149 -1.610 -14.940 1.00 87.44 85 ARG A O 1
ATOM 724 N N . LEU A 1 86 ? -2.024 -1.811 -13.015 1.00 84.56 86 LEU A N 1
ATOM 725 C CA . LEU A 1 86 ? -2.640 -0.641 -12.395 1.00 84.56 86 LEU A CA 1
ATOM 726 C C . LEU A 1 86 ? -2.133 0.658 -13.032 1.00 84.56 86 LEU A C 1
ATOM 728 O O . LEU A 1 86 ? -0.951 0.810 -13.381 1.00 84.56 86 LEU A O 1
ATOM 732 N N . ASN A 1 87 ? -3.038 1.626 -13.100 1.00 83.38 87 ASN A N 1
ATOM 733 C CA . ASN A 1 87 ? -2.724 3.019 -13.372 1.00 83.38 87 ASN A CA 1
ATOM 734 C C . ASN A 1 87 ? -2.658 3.797 -12.059 1.00 83.38 87 ASN A C 1
ATOM 736 O O . ASN A 1 87 ? -3.156 3.348 -11.028 1.00 83.38 87 ASN A O 1
ATOM 740 N N . ASN A 1 88 ? -1.990 4.948 -12.086 1.00 80.19 88 ASN A N 1
ATOM 741 C CA . ASN A 1 88 ? -2.031 5.847 -10.941 1.00 80.19 88 ASN A CA 1
ATOM 742 C C . ASN A 1 88 ? -3.446 6.403 -10.783 1.00 80.19 88 ASN A C 1
ATOM 744 O O . ASN A 1 88 ? -4.117 6.685 -11.774 1.00 80.19 88 ASN A O 1
ATOM 748 N N . PHE A 1 89 ? -3.846 6.580 -9.530 1.00 82.00 89 PHE A N 1
ATOM 749 C CA . PHE A 1 89 ? -5.013 7.366 -9.162 1.00 82.00 89 PHE A CA 1
ATOM 750 C C . PHE A 1 89 ? -4.899 8.790 -9.720 1.00 82.00 89 PHE A C 1
ATOM 752 O O . PHE A 1 89 ? -3.789 9.314 -9.876 1.00 82.00 89 PHE A O 1
ATOM 759 N N . GLY A 1 90 ? -6.043 9.398 -10.030 1.00 83.62 90 GLY A N 1
ATOM 760 C CA . GLY A 1 90 ? -6.107 10.816 -10.360 1.00 83.62 90 GLY A CA 1
ATOM 761 C C . GLY A 1 90 ? -5.695 11.675 -9.162 1.00 83.62 90 GLY A C 1
ATOM 762 O O . GLY A 1 90 ? -5.721 11.235 -8.010 1.00 83.62 90 GLY A O 1
ATOM 763 N N . ASN A 1 91 ? -5.304 12.922 -9.415 1.00 86.12 91 ASN A N 1
ATOM 764 C CA . ASN A 1 91 ? -5.022 13.846 -8.319 1.00 86.12 91 ASN A CA 1
ATOM 765 C C . ASN A 1 91 ? -6.303 14.088 -7.514 1.00 86.12 91 ASN A C 1
ATOM 767 O O . ASN A 1 91 ? -7.324 14.460 -8.083 1.00 86.12 91 ASN A O 1
ATOM 771 N N . GLY A 1 92 ? -6.234 13.867 -6.200 1.00 84.69 92 GLY A N 1
ATOM 772 C CA . GLY A 1 92 ? -7.378 14.023 -5.302 1.00 84.69 92 GLY A CA 1
ATOM 773 C C . GLY A 1 92 ? -8.436 12.925 -5.405 1.00 84.69 92 GLY A C 1
ATOM 774 O O . GLY A 1 92 ? -9.456 13.048 -4.744 1.00 84.69 92 GLY A O 1
ATOM 775 N N . SER A 1 93 ? -8.214 11.868 -6.196 1.00 86.19 93 SER A N 1
ATOM 776 C CA . SER A 1 93 ? -9.160 10.751 -6.257 1.00 86.19 93 SER A CA 1
ATOM 777 C C . SER A 1 93 ? -8.961 9.771 -5.106 1.00 86.19 93 SER A C 1
ATOM 779 O O . SER A 1 93 ? -7.833 9.515 -4.674 1.00 86.19 93 SER A O 1
ATOM 781 N N . GLU A 1 94 ? -10.055 9.153 -4.701 1.00 83.69 94 GLU A N 1
ATOM 782 C CA . GLU A 1 94 ? -10.163 8.211 -3.605 1.00 83.69 94 GLU A CA 1
ATOM 783 C C . GLU A 1 94 ? -10.467 6.783 -4.082 1.00 83.69 94 GLU A C 1
ATOM 785 O O . GLU A 1 94 ? -11.015 6.544 -5.159 1.00 83.69 94 GLU A O 1
ATOM 790 N N . LEU A 1 95 ? -10.119 5.808 -3.242 1.00 88.06 95 LEU A N 1
ATOM 791 C CA . LEU A 1 95 ? -10.543 4.419 -3.380 1.00 88.06 95 LEU A CA 1
ATOM 792 C C . LEU A 1 95 ? -11.108 3.965 -2.040 1.00 88.06 95 LEU A C 1
ATOM 794 O O . LEU A 1 95 ? -10.432 4.067 -1.016 1.00 88.06 95 LEU A O 1
ATOM 798 N N . ILE A 1 96 ? -12.318 3.411 -2.060 1.00 89.69 96 ILE A N 1
ATOM 799 C CA . ILE A 1 96 ? -12.950 2.881 -0.856 1.00 89.69 96 ILE A CA 1
ATOM 800 C C . ILE A 1 96 ? -12.692 1.381 -0.783 1.00 89.69 96 ILE A C 1
ATOM 802 O O . ILE A 1 96 ? -12.937 0.630 -1.728 1.00 89.69 96 ILE A O 1
ATOM 806 N N . MET A 1 97 ? -12.195 0.936 0.365 1.00 89.69 97 MET A N 1
ATOM 807 C CA . MET A 1 97 ? -12.082 -0.477 0.699 1.00 89.69 97 MET A CA 1
ATOM 808 C C . MET A 1 97 ? -13.159 -0.809 1.723 1.00 89.69 97 MET A C 1
ATOM 810 O O . MET A 1 97 ? -13.093 -0.346 2.858 1.00 89.69 97 MET A O 1
ATOM 814 N N . GLN A 1 98 ? -14.144 -1.610 1.326 1.00 86.75 98 GLN A N 1
ATOM 815 C CA . GLN A 1 98 ? -15.265 -1.974 2.189 1.00 86.75 98 GLN A CA 1
ATOM 816 C C . GLN A 1 98 ? -15.164 -3.435 2.616 1.00 86.75 98 GLN A C 1
ATOM 818 O O . GLN A 1 98 ? -14.781 -4.293 1.822 1.00 86.75 98 GLN A O 1
ATOM 823 N N . THR A 1 99 ? -15.519 -3.732 3.864 1.00 81.44 99 THR A N 1
ATOM 824 C CA . THR A 1 99 ? -15.608 -5.109 4.358 1.00 81.44 99 THR A CA 1
ATOM 825 C C . THR A 1 99 ? -16.709 -5.857 3.606 1.00 81.44 99 THR A C 1
ATOM 827 O O . THR A 1 99 ? -17.890 -5.550 3.744 1.00 81.44 99 THR A O 1
ATOM 830 N N . GLY A 1 100 ? -16.313 -6.829 2.789 1.00 73.06 100 GLY A N 1
ATOM 831 C CA . GLY A 1 100 ? -17.205 -7.750 2.100 1.00 73.06 100 GLY A CA 1
ATOM 832 C C . GLY A 1 100 ? -17.531 -8.988 2.935 1.00 73.06 100 GLY A C 1
ATOM 833 O O . GLY A 1 100 ? -17.163 -9.113 4.109 1.00 73.06 100 GLY A O 1
ATOM 834 N N . PHE A 1 101 ? -18.211 -9.944 2.303 1.00 69.50 101 PHE A N 1
ATOM 835 C CA . PHE A 1 101 ? -18.592 -11.198 2.948 1.00 69.50 101 PHE A CA 1
ATOM 836 C C . PHE A 1 101 ? -17.351 -11.987 3.409 1.00 69.50 101 PHE A C 1
ATOM 838 O O . PHE A 1 101 ? -16.373 -12.122 2.671 1.00 69.50 101 PHE A O 1
ATOM 845 N N . GLY A 1 102 ? -17.372 -12.491 4.646 1.00 71.44 102 GLY A N 1
ATOM 846 C CA . GLY A 1 102 ? -16.246 -13.232 5.233 1.00 71.44 102 GLY A CA 1
ATOM 847 C C . GLY A 1 102 ? -15.080 -12.369 5.738 1.00 71.44 102 GLY A C 1
ATOM 848 O O . GLY A 1 102 ? -13.975 -12.885 5.899 1.00 71.44 102 GLY A O 1
ATOM 849 N N . GLY A 1 103 ? -15.288 -11.066 5.965 1.00 71.69 103 GLY A N 1
ATOM 850 C CA . GLY A 1 103 ? -14.299 -10.181 6.603 1.00 7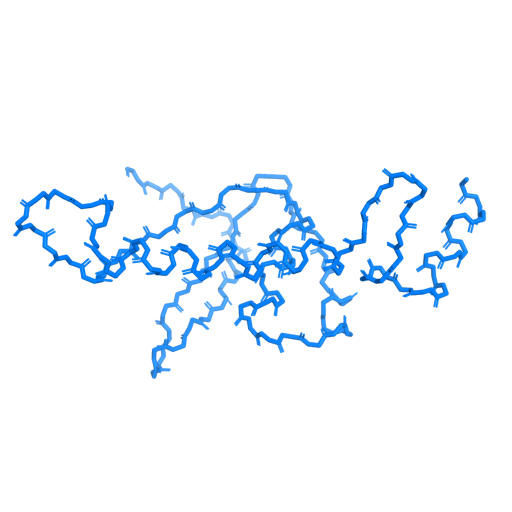1.69 103 GLY A CA 1
ATOM 851 C C . GLY A 1 103 ? -13.151 -9.733 5.692 1.00 71.69 103 GLY A C 1
ATOM 852 O O . GLY A 1 103 ? -12.201 -9.102 6.153 1.00 71.69 103 GLY A O 1
ATOM 853 N N . ARG A 1 104 ? -13.218 -10.046 4.393 1.00 74.00 104 ARG A N 1
ATOM 854 C CA . ARG A 1 104 ? -12.253 -9.562 3.400 1.00 74.00 104 ARG A CA 1
ATOM 855 C C . ARG A 1 104 ? -12.675 -8.195 2.897 1.00 74.00 104 ARG A C 1
ATOM 857 O O . ARG A 1 104 ? -13.828 -8.007 2.529 1.00 74.00 104 ARG A O 1
ATOM 864 N N . PHE A 1 105 ? -11.735 -7.264 2.825 1.00 77.56 105 PHE A N 1
ATOM 865 C CA . PHE A 1 105 ? -11.985 -5.993 2.156 1.00 77.56 105 PHE A CA 1
ATOM 866 C C . PHE A 1 105 ? -12.108 -6.208 0.648 1.00 77.56 105 PHE A C 1
ATOM 868 O O . PHE A 1 105 ? -11.407 -7.047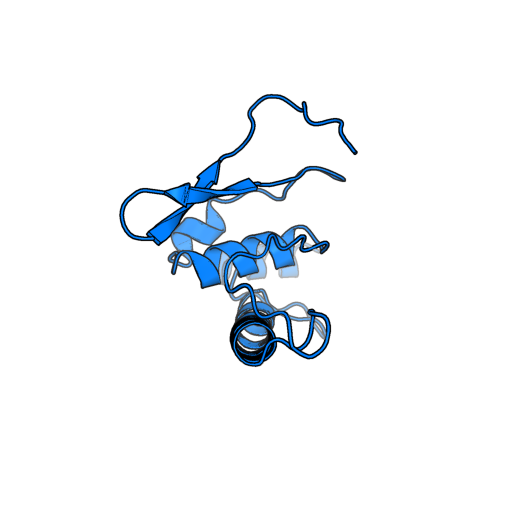 0.086 1.00 77.56 105 PHE A O 1
ATOM 875 N N . ILE A 1 106 ? -12.998 -5.459 0.011 1.00 79.94 106 ILE A N 1
ATOM 876 C CA . ILE A 1 106 ? -13.177 -5.393 -1.436 1.00 79.94 106 ILE A CA 1
ATOM 877 C C . ILE A 1 106 ? -12.934 -3.940 -1.842 1.00 79.94 106 ILE A C 1
ATOM 879 O O . ILE A 1 106 ? -13.455 -3.018 -1.211 1.00 79.94 106 ILE A O 1
ATOM 883 N N . ALA A 1 107 ? -12.115 -3.732 -2.873 1.00 76.56 107 ALA A N 1
ATOM 884 C CA . ALA A 1 107 ? -11.866 -2.412 -3.430 1.00 76.56 107 ALA A CA 1
ATOM 885 C C . ALA A 1 107 ? -13.049 -2.030 -4.317 1.00 76.56 107 ALA A C 1
ATOM 887 O O . ALA A 1 107 ? -13.296 -2.671 -5.339 1.00 76.56 107 ALA A O 1
ATOM 888 N N . ILE A 1 108 ? -13.770 -0.989 -3.924 1.00 71.00 108 ILE A N 1
ATOM 889 C CA . ILE A 1 108 ? -14.870 -0.432 -4.695 1.00 71.00 108 ILE A CA 1
ATOM 890 C C . ILE A 1 108 ? -14.327 0.834 -5.340 1.00 71.00 108 ILE A C 1
ATOM 892 O O . ILE A 1 108 ? -14.090 1.844 -4.675 1.00 71.00 108 ILE A O 1
ATOM 896 N N . HIS A 1 109 ? -14.082 0.762 -6.646 1.00 61.75 109 HIS A N 1
ATOM 897 C CA . HIS A 1 109 ? -13.843 1.967 -7.420 1.00 61.75 109 HIS A CA 1
ATOM 898 C C . HIS A 1 109 ? -15.202 2.626 -7.620 1.00 61.75 109 HIS A C 1
ATOM 900 O O . HIS A 1 109 ? -16.049 2.099 -8.343 1.00 61.75 109 HIS A O 1
ATOM 906 N N . LEU A 1 110 ? -15.433 3.763 -6.968 1.00 46.16 110 LEU A N 1
ATOM 907 C CA . LEU A 1 110 ? -16.553 4.604 -7.348 1.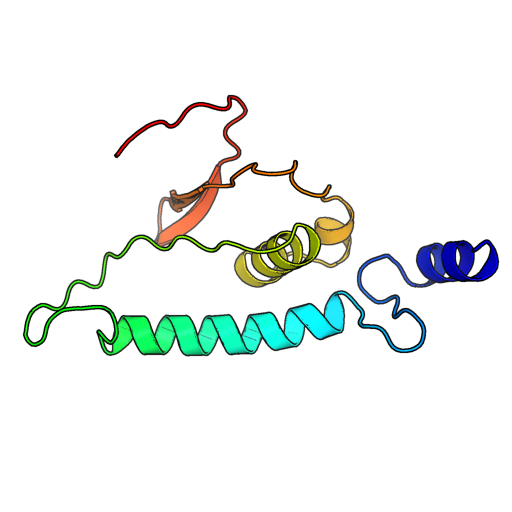00 46.16 110 LEU A CA 1
ATOM 908 C C . LEU A 1 110 ? -16.256 5.070 -8.780 1.00 46.16 110 LEU A C 1
ATOM 910 O O . LEU A 1 110 ? -15.306 5.810 -9.021 1.00 46.16 110 LEU A O 1
ATOM 914 N N . LEU A 1 111 ? -17.009 4.563 -9.759 1.00 34.94 111 LEU A N 1
ATOM 915 C CA . LEU A 1 111 ? -16.981 5.068 -11.139 1.00 34.94 111 LEU A CA 1
ATOM 916 C C . LEU A 1 111 ? -17.642 6.449 -11.259 1.00 34.94 111 LEU A C 1
ATOM 918 O O . LEU A 1 111 ? -17.723 7.007 -12.347 1.00 34.94 111 LEU A O 1
ATOM 922 N N . TYR A 1 112 ? -18.074 7.022 -10.141 1.00 30.53 112 TYR A N 1
ATOM 923 C CA . TYR A 1 112 ? -18.654 8.344 -10.063 1.00 30.53 112 TYR A CA 1
ATOM 924 C C . TYR A 1 112 ? -18.087 9.029 -8.830 1.00 30.53 112 TYR A C 1
ATOM 926 O O . TYR A 1 112 ? -18.291 8.561 -7.713 1.00 30.53 112 TYR A O 1
ATOM 934 N N . SER A 1 113 ? -17.358 10.121 -9.051 1.00 32.53 113 SER A N 1
ATOM 935 C CA . SER A 1 113 ? -17.000 11.096 -8.026 1.00 32.53 113 SER A CA 1
ATOM 936 C C . SER A 1 113 ? -18.270 11.592 -7.341 1.00 32.53 113 SER A C 1
ATOM 938 O O . SER A 1 113 ? -18.890 12.536 -7.809 1.00 32.53 113 SER A O 1
ATOM 940 N N . PHE A 1 114 ? -18.683 10.933 -6.266 1.00 28.55 114 PHE A N 1
ATOM 941 C CA . PHE A 1 114 ? -19.692 11.425 -5.341 1.00 28.55 114 PHE A CA 1
ATOM 942 C C . PHE A 1 114 ? -19.456 10.790 -3.975 1.00 28.55 114 PHE A C 1
ATOM 944 O O . PHE A 1 114 ? -19.844 9.650 -3.738 1.00 28.55 114 PHE A O 1
ATOM 951 N N . ALA A 1 115 ? -18.867 11.575 -3.076 1.00 24.69 115 ALA A N 1
ATOM 952 C CA . ALA A 1 115 ? -19.206 11.569 -1.660 1.00 24.69 115 ALA A CA 1
ATOM 953 C C . ALA A 1 115 ? -18.720 12.877 -1.011 1.00 24.69 115 ALA A C 1
ATOM 955 O O . ALA A 1 115 ? -17.621 12.969 -0.473 1.00 24.69 115 ALA A O 1
ATOM 956 N N . ILE A 1 116 ? -19.589 13.892 -1.039 1.00 28.23 116 ILE A N 1
ATOM 957 C CA . ILE A 1 116 ? -19.796 14.739 0.147 1.00 28.23 116 ILE A CA 1
ATOM 958 C C . ILE A 1 116 ? -20.183 13.759 1.285 1.00 28.23 116 ILE A C 1
ATOM 960 O O . ILE A 1 116 ? -20.893 12.787 1.019 1.00 28.23 116 ILE A O 1
ATOM 964 N N . ILE A 1 117 ? -19.690 13.872 2.516 1.00 28.59 117 ILE A N 1
ATOM 965 C CA . ILE A 1 117 ? -20.291 14.478 3.737 1.00 28.59 117 ILE A CA 1
ATOM 966 C C . ILE A 1 117 ? -19.583 13.695 4.881 1.00 28.59 117 ILE A C 1
ATOM 968 O O . ILE A 1 117 ? -19.324 12.508 4.694 1.00 28.59 117 ILE A O 1
ATOM 972 N N . GLY A 1 118 ? -19.217 14.187 6.063 1.00 31.42 118 GLY A N 1
ATOM 973 C CA . GLY A 1 118 ? -19.396 15.430 6.810 1.00 31.42 118 GLY A CA 1
ATOM 974 C C . GLY A 1 118 ? -18.715 15.262 8.172 1.00 31.42 118 GLY A C 1
ATOM 975 O O . GLY A 1 118 ? -18.200 14.149 8.439 1.00 31.42 118 GLY A O 1
#

Sequence (118 aa):
MRVEKAMRILYGRFFYRFPNGESAADVYDRITGFRETLRADIDIGRFQPPGQRNPNMNLVIVSHGLTLRVFLMRWYKWTVEQFERLNNFGNGSELIMQTGFGGRFIAIHLLYSFAIIG

Organism: Macleaya cordata (NCBI:txid56857)

pLDDT: mean 82.38, std 16.4, range [24.69, 96.38]

Radius of gyration: 17.22 Å; chains: 1; bounding box: 40×29×52 Å